Protein AF-A0AAE4D5Y0-F1 (afdb_monomer)

Radius of gyration: 18.52 Å; Cα contacts (8 Å, |Δi|>4): 94; chains: 1; bounding box: 47×42×51 Å

Nearest PDB structures (foldseek):
  7sp4-assembly1_h  TM=2.847E-01  e=8.295E+00  Lederbergvirus Sf6

Foldseek 3Di:
DDPVVVVVVVVVVVVCVPPDDPPDDDPDCPDPPVVVVLVVLLVVLLVVLVVLQVVVWDFDDDDDDDDDDDGPILDAPQQSLVSSLVLLCVVPVVSSVVSVVVVVVVCVVVPTDPSNVVSHDHGDCVVVVDDPVD

pLDDT: mean 76.6, std 18.94, range [42.09, 97.06]

Mean predicted aligned error: 12.88 Å

Secondary structure (DSSP, 8-state):
--HHHHHHHHHHHHHHTTS--TT-----TTS-HHHHHHHHHHHHHHHHHHHHHHHT---PPPPS--SS--------HHHHHHHHHHHHHHH-HHHHHHHHHHHHHHHHHSPPPHHHHHT------GGGT--TT-

Solvent-accessible surface area (backbone atoms only — not comparable to full-atom values): 8112 Å² total; per-residue (Å²): 138,54,75,68,54,52,54,52,49,50,54,52,52,59,64,44,76,78,52,91,64,97,77,68,82,72,74,76,81,86,57,56,76,66,55,57,50,48,53,53,49,50,56,50,43,43,50,52,21,49,51,58,46,55,73,70,48,56,79,71,82,80,77,87,87,70,99,66,93,72,84,70,60,54,62,25,72,60,22,26,49,55,38,25,29,44,56,37,28,72,77,37,60,66,53,13,51,54,43,49,52,53,50,52,55,48,39,70,77,54,61,76,51,74,63,26,60,72,40,46,52,87,68,88,45,54,96,78,73,39,58,98,88,106

Sequence (134 aa):
MTGAEAQVALRRALARLGQPDPGISVPDPLEAPEDWLFETLCALTRTMAQEAEATTRQTWPRRFGKHRPTIDDDYSRRTWIEAHERLMAHLRQDWGARLHHHYKEMLARYPLTPQERANARRLGLSTFGLTADD

Structure (mmCIF, N/CA/C/O backbone):
data_AF-A0AAE4D5Y0-F1
#
_entry.id   AF-A0AAE4D5Y0-F1
#
loop_
_atom_site.group_PDB
_atom_site.id
_atom_site.type_symbol
_atom_site.label_atom_id
_atom_site.label_alt_id
_atom_site.label_comp_id
_atom_site.label_asym_id
_atom_site.label_entity_id
_atom_site.label_seq_id
_atom_site.pdbx_PDB_ins_code
_atom_site.Cartn_x
_atom_site.Cartn_y
_atom_site.Cartn_z
_atom_site.occupancy
_atom_site.B_iso_or_equiv
_atom_site.auth_seq_id
_atom_site.auth_comp_id
_atom_site.auth_asym_id
_atom_site.auth_atom_id
_atom_site.pdbx_PDB_model_num
ATOM 1 N N . MET A 1 1 ? 13.268 14.269 5.294 1.00 48.56 1 MET A N 1
ATOM 2 C CA . MET A 1 1 ? 12.730 13.676 6.528 1.00 48.56 1 MET A CA 1
ATOM 3 C C . MET A 1 1 ? 13.369 12.315 6.708 1.00 48.56 1 MET A C 1
ATOM 5 O O . MET A 1 1 ? 13.300 11.510 5.789 1.00 48.56 1 MET A O 1
ATOM 9 N N . THR A 1 2 ? 14.063 12.088 7.815 1.00 56.31 2 THR A N 1
ATOM 10 C CA . THR A 1 2 ? 14.683 10.789 8.127 1.00 56.31 2 THR A CA 1
ATOM 11 C C . THR A 1 2 ? 13.690 9.884 8.869 1.00 56.31 2 THR A C 1
ATOM 13 O O . THR A 1 2 ? 12.731 10.370 9.468 1.00 56.31 2 THR A O 1
ATOM 16 N N . GLY A 1 3 ? 13.898 8.562 8.865 1.00 48.59 3 GLY A N 1
ATOM 17 C CA . GLY A 1 3 ? 12.992 7.616 9.544 1.00 48.59 3 GLY A CA 1
ATOM 18 C C . GLY A 1 3 ? 12.825 7.883 11.050 1.00 48.59 3 GLY A C 1
ATOM 19 O O . GLY A 1 3 ? 11.751 7.669 11.608 1.00 48.59 3 GLY A O 1
ATOM 20 N N . ALA A 1 4 ? 13.851 8.445 11.697 1.00 51.00 4 ALA A N 1
ATOM 21 C CA . ALA A 1 4 ? 13.790 8.861 13.096 1.00 51.00 4 ALA A CA 1
ATOM 22 C C . ALA A 1 4 ? 12.851 10.064 13.312 1.00 51.00 4 ALA A C 1
ATOM 24 O O . ALA A 1 4 ? 12.114 10.111 14.297 1.00 51.00 4 ALA A O 1
ATOM 25 N N . GLU A 1 5 ? 12.818 11.011 12.371 1.00 46.66 5 GLU A N 1
ATOM 26 C CA . GLU A 1 5 ? 11.919 12.171 12.423 1.00 46.66 5 GLU A CA 1
ATOM 27 C C . GLU A 1 5 ? 10.455 11.752 12.249 1.00 46.66 5 GLU A C 1
ATOM 29 O O . GLU A 1 5 ? 9.587 12.255 12.963 1.00 46.66 5 GLU A O 1
ATOM 34 N N . ALA A 1 6 ? 10.184 10.776 11.376 1.00 49.19 6 ALA A N 1
ATOM 35 C CA . ALA A 1 6 ? 8.845 10.218 11.182 1.00 49.19 6 ALA A CA 1
ATOM 36 C C . ALA A 1 6 ? 8.331 9.496 12.440 1.00 49.19 6 ALA A C 1
ATOM 38 O O . ALA A 1 6 ? 7.179 9.668 12.835 1.00 49.19 6 ALA A O 1
ATOM 39 N N . GLN A 1 7 ? 9.198 8.746 13.127 1.00 48.28 7 GLN A N 1
ATOM 40 C CA . GLN A 1 7 ? 8.829 8.019 14.343 1.00 48.28 7 GLN A CA 1
ATOM 41 C C . GLN A 1 7 ? 8.554 8.963 15.528 1.00 48.28 7 GLN A C 1
ATOM 43 O O . GLN A 1 7 ? 7.636 8.732 16.320 1.00 48.28 7 GLN A O 1
ATOM 48 N N . VAL A 1 8 ? 9.311 10.061 15.633 1.00 59.94 8 VAL A N 1
ATOM 49 C CA . VAL A 1 8 ? 9.068 11.125 16.621 1.00 59.94 8 VAL A CA 1
ATOM 50 C C . VAL A 1 8 ? 7.788 11.898 16.295 1.00 59.94 8 VAL A C 1
ATOM 52 O O . VAL A 1 8 ? 7.016 12.208 17.206 1.00 59.94 8 VAL A O 1
ATOM 55 N N . ALA A 1 9 ? 7.527 12.173 15.015 1.00 56.44 9 ALA A N 1
ATOM 56 C CA . ALA A 1 9 ? 6.297 12.820 14.569 1.00 56.44 9 ALA A CA 1
ATOM 57 C C . ALA A 1 9 ? 5.062 11.956 14.866 1.00 56.44 9 ALA A C 1
ATOM 59 O O . ALA A 1 9 ? 4.091 12.464 15.424 1.00 56.44 9 ALA A O 1
ATOM 60 N N . LEU A 1 10 ? 5.132 10.647 14.604 1.00 53.88 10 LEU A N 1
ATOM 61 C CA . LEU A 1 10 ? 4.059 9.695 14.894 1.00 53.88 10 LEU A CA 1
ATOM 62 C C . LEU A 1 10 ? 3.780 9.592 16.399 1.00 53.88 10 LEU A C 1
ATOM 64 O O . LEU A 1 10 ? 2.632 9.700 16.821 1.00 53.88 10 LEU A O 1
ATOM 68 N N . ARG A 1 11 ? 4.821 9.472 17.237 1.00 61.41 11 ARG A N 1
ATOM 69 C CA . ARG A 1 11 ? 4.656 9.466 18.704 1.00 61.41 11 ARG A CA 1
ATOM 70 C C . ARG A 1 11 ? 4.030 10.758 19.226 1.00 61.41 11 ARG A C 1
ATOM 72 O O . ARG A 1 11 ? 3.180 10.703 20.109 1.00 61.41 11 ARG A O 1
ATOM 79 N N . ARG A 1 12 ? 4.419 11.916 18.683 1.00 60.31 12 ARG A N 1
ATOM 80 C CA . ARG A 1 12 ? 3.820 13.211 19.047 1.00 60.31 12 ARG A CA 1
ATOM 81 C C . ARG A 1 12 ? 2.373 13.341 18.573 1.00 60.31 12 ARG A C 1
ATOM 83 O O . ARG A 1 12 ? 1.565 13.894 19.310 1.00 60.31 12 ARG A O 1
ATOM 90 N N . ALA A 1 13 ? 2.041 12.835 17.388 1.00 55.84 13 ALA A N 1
ATOM 91 C CA . ALA A 1 13 ? 0.671 12.824 16.880 1.00 55.84 13 ALA A CA 1
ATOM 92 C C . ALA A 1 13 ? -0.240 11.937 17.746 1.00 55.84 13 ALA A C 1
ATOM 94 O O . ALA A 1 13 ? -1.310 12.376 18.161 1.00 55.84 13 ALA A O 1
ATOM 95 N N . LEU A 1 14 ? 0.233 10.745 18.124 1.00 62.47 14 LEU A N 1
ATOM 96 C CA . LEU A 1 14 ? -0.475 9.835 19.029 1.00 62.47 14 LEU A CA 1
ATOM 97 C C . LEU A 1 14 ? -0.635 10.412 20.445 1.00 62.47 14 LEU A C 1
ATOM 99 O O . LEU A 1 14 ? -1.687 10.254 21.051 1.00 62.47 14 LEU A O 1
ATOM 103 N N . ALA A 1 15 ? 0.366 11.135 20.958 1.00 60.72 15 ALA A N 1
ATOM 104 C CA . ALA A 1 15 ? 0.268 11.807 22.256 1.00 60.72 15 ALA A CA 1
ATOM 105 C C . ALA A 1 15 ? -0.739 12.976 22.263 1.00 60.72 15 ALA A C 1
ATOM 107 O O . ALA A 1 15 ? -1.293 13.299 23.311 1.00 60.72 15 ALA A O 1
ATOM 108 N N . ARG A 1 16 ? -0.990 13.606 21.106 1.00 57.75 16 ARG A N 1
ATOM 109 C CA . ARG A 1 16 ? -1.969 14.699 20.951 1.00 57.75 16 ARG A CA 1
ATOM 110 C C . ARG A 1 16 ? -3.399 14.208 20.749 1.00 57.75 16 ARG A C 1
ATOM 112 O O . ARG A 1 16 ? -4.322 14.908 21.138 1.00 57.75 16 ARG A O 1
ATOM 119 N N . LEU A 1 17 ? -3.590 12.994 20.232 1.00 57.06 17 LEU A N 1
ATOM 120 C CA . LEU A 1 17 ? -4.911 12.366 20.084 1.00 57.06 17 LEU A CA 1
ATOM 121 C C . LEU A 1 17 ? -5.677 12.203 21.416 1.00 57.06 17 LEU A C 1
ATOM 123 O O . LEU A 1 17 ? -6.883 11.986 21.391 1.00 57.06 17 LEU A O 1
ATOM 127 N N . GLY A 1 18 ? -5.007 12.335 22.569 1.00 48.88 18 GLY A N 1
ATOM 128 C CA . GLY A 1 18 ? -5.624 12.294 23.902 1.00 48.88 18 GLY A CA 1
ATOM 129 C C . GLY A 1 18 ? -5.860 13.653 24.579 1.00 48.88 18 GLY A C 1
ATOM 130 O O . GLY A 1 18 ? -6.237 13.669 25.750 1.00 48.88 18 GLY A O 1
ATOM 131 N N . GLN A 1 19 ? -5.601 14.784 23.914 1.00 50.56 19 GLN A N 1
ATOM 132 C CA . GLN A 1 19 ? -5.794 16.124 24.486 1.00 50.56 19 GLN A CA 1
ATOM 133 C C . GLN A 1 19 ? -6.517 17.025 23.471 1.00 50.56 19 GLN A C 1
ATOM 135 O O . GLN A 1 19 ? -5.959 17.287 22.406 1.00 50.56 19 GLN A O 1
ATOM 140 N N . PRO A 1 20 ? -7.739 17.508 23.762 1.00 44.72 20 PRO A N 1
ATOM 141 C CA . PRO A 1 20 ? -8.421 18.442 22.874 1.00 44.72 20 PRO A CA 1
ATOM 142 C C . PRO A 1 20 ? -7.671 19.785 22.852 1.00 44.72 20 PRO A C 1
ATOM 144 O O . PRO A 1 20 ? -7.565 20.465 23.871 1.00 44.72 20 PRO A O 1
ATOM 147 N N . ASP A 1 21 ? -7.131 20.150 21.688 1.00 46.28 21 ASP A N 1
ATOM 148 C CA . ASP A 1 21 ? -6.438 21.421 21.439 1.00 46.28 21 ASP A CA 1
ATOM 149 C C . ASP A 1 21 ? -7.487 22.534 21.199 1.00 46.28 21 ASP A C 1
ATOM 151 O O . ASP A 1 21 ? -8.317 22.387 20.296 1.00 46.28 21 ASP A O 1
ATOM 155 N N . PRO A 1 22 ? -7.510 23.640 21.971 1.00 45.16 22 PRO A N 1
ATOM 156 C CA . PRO A 1 22 ? -8.627 24.597 21.984 1.00 45.16 22 PRO A CA 1
ATOM 157 C C . PRO A 1 22 ? -8.733 25.530 20.759 1.00 45.16 22 PRO A C 1
ATOM 159 O O . PRO A 1 22 ? -9.415 26.550 20.831 1.00 45.16 22 PRO A O 1
ATOM 162 N N . GLY A 1 23 ? -8.079 25.224 19.636 1.00 48.72 23 GLY A N 1
ATOM 163 C CA . GLY A 1 23 ? -8.009 26.131 18.481 1.00 48.72 23 GLY A CA 1
ATOM 164 C C . GLY A 1 23 ? -8.263 25.510 17.109 1.00 48.72 23 GLY A C 1
ATOM 165 O O . GLY A 1 23 ? -8.323 26.245 16.126 1.00 48.72 23 GLY A O 1
ATOM 166 N N . ILE A 1 24 ? -8.421 24.188 17.010 1.00 43.19 24 ILE A N 1
ATOM 167 C CA . ILE A 1 24 ? -8.718 23.529 15.734 1.00 43.19 24 ILE A CA 1
ATOM 168 C C . ILE A 1 24 ? -10.228 23.334 15.670 1.00 43.19 24 ILE A C 1
ATOM 170 O O . ILE A 1 24 ? -10.793 22.558 16.438 1.00 43.19 24 ILE A O 1
ATOM 174 N N . SER A 1 25 ? -10.891 24.059 14.766 1.00 42.09 25 SER A N 1
ATOM 175 C CA . SER A 1 25 ? -12.278 23.752 14.419 1.00 42.09 25 SER A CA 1
ATOM 176 C C . SER A 1 25 ? -12.311 22.324 13.886 1.00 42.09 25 SER A C 1
ATOM 178 O O . SER A 1 25 ? -11.770 22.047 12.815 1.00 42.09 25 SER A O 1
ATOM 180 N N . VAL A 1 26 ? -12.882 21.416 14.678 1.00 45.88 26 VAL A N 1
ATOM 181 C CA . VAL A 1 26 ? -13.219 20.064 14.240 1.00 45.88 26 VAL A CA 1
ATOM 182 C C . VAL A 1 26 ? -14.099 20.233 12.996 1.00 45.88 26 VAL A C 1
ATOM 184 O O . VAL A 1 26 ? -15.064 21.000 13.070 1.00 45.88 26 VAL A O 1
ATOM 187 N N . PRO A 1 27 ? -13.750 19.631 11.844 1.00 44.44 27 PRO A N 1
ATOM 188 C CA . PRO A 1 27 ? -14.618 19.671 10.674 1.00 44.44 27 PRO A CA 1
ATOM 189 C C . PRO A 1 27 ? -16.025 19.193 11.060 1.00 44.44 27 PRO A C 1
ATOM 191 O O . PRO A 1 27 ? -16.172 18.341 11.935 1.00 44.44 27 PRO A O 1
ATOM 194 N N . ASP A 1 28 ? -17.038 19.811 10.451 1.00 43.38 28 ASP A N 1
ATOM 195 C CA . ASP A 1 28 ? -18.466 19.592 10.717 1.00 43.38 28 ASP A CA 1
ATOM 196 C C . ASP A 1 28 ? -18.777 18.084 10.908 1.00 43.38 28 ASP A C 1
ATOM 198 O O . ASP A 1 28 ? -18.341 17.290 10.069 1.00 43.38 28 ASP A O 1
ATOM 202 N N . PRO A 1 29 ? -19.486 17.637 11.972 1.00 43.78 29 PRO A N 1
ATOM 203 C CA . PRO A 1 29 ? -19.569 16.226 12.371 1.00 43.78 29 PRO A CA 1
ATOM 204 C C . PRO A 1 29 ? -20.482 15.365 11.474 1.00 43.78 29 PRO A C 1
ATOM 206 O O . PRO A 1 29 ? -21.061 14.379 11.928 1.00 43.78 29 PRO A O 1
ATOM 209 N N . LEU A 1 30 ? -20.649 15.737 10.204 1.00 44.12 30 LEU A N 1
ATOM 210 C CA . LEU A 1 30 ? -21.478 15.014 9.239 1.00 44.12 30 LEU A CA 1
ATOM 211 C C . LEU A 1 30 ? -20.752 13.842 8.556 1.00 44.12 30 LEU A C 1
ATOM 213 O O . LEU A 1 30 ? -21.401 13.069 7.855 1.00 44.12 30 LEU A O 1
ATOM 217 N N . GLU A 1 31 ? -19.456 13.650 8.808 1.00 51.97 31 GLU A N 1
ATOM 218 C CA . GLU A 1 31 ? -18.753 12.391 8.537 1.00 51.97 31 GLU A CA 1
ATOM 219 C C . GLU A 1 31 ? -18.520 11.679 9.872 1.00 51.97 31 GLU A C 1
ATOM 221 O O . GLU A 1 31 ? -18.037 12.284 10.833 1.00 51.97 31 GLU A O 1
ATOM 226 N N . ALA A 1 32 ? -18.921 10.410 9.978 1.00 63.12 32 ALA A N 1
ATOM 227 C CA . ALA A 1 32 ? -18.801 9.674 11.229 1.00 63.12 32 ALA A CA 1
ATOM 228 C C . ALA A 1 32 ? -17.328 9.694 11.692 1.00 63.12 32 ALA A C 1
ATOM 230 O O . ALA A 1 32 ? -16.437 9.538 10.858 1.00 63.12 32 ALA A O 1
ATOM 231 N N . PRO A 1 33 ? -17.022 9.838 12.996 1.00 67.38 33 PRO A N 1
ATOM 232 C CA . PRO A 1 33 ? -15.639 9.885 13.495 1.00 67.38 33 PRO A CA 1
ATOM 233 C C . PRO A 1 33 ? -14.759 8.715 13.017 1.00 67.38 33 PRO A C 1
ATOM 235 O O . PRO A 1 33 ? -13.540 8.843 12.905 1.00 67.38 33 PRO A O 1
ATOM 238 N N . GLU A 1 34 ? -15.385 7.574 12.716 1.00 75.25 34 GLU A N 1
ATOM 239 C CA . GLU A 1 34 ? -14.729 6.402 12.137 1.00 75.25 34 GLU A CA 1
ATOM 240 C C . GLU A 1 34 ? -14.277 6.590 10.684 1.00 75.25 34 GLU A C 1
ATOM 242 O O . GLU A 1 34 ? -13.244 6.037 10.307 1.00 75.25 34 GLU A O 1
ATOM 247 N N . ASP A 1 35 ? -14.999 7.367 9.877 1.00 79.88 35 ASP A N 1
ATOM 248 C CA . ASP A 1 35 ? -14.653 7.615 8.477 1.00 79.88 35 ASP A CA 1
ATOM 249 C C . ASP A 1 35 ? -13.415 8.503 8.375 1.00 79.88 35 ASP A C 1
ATOM 251 O O . ASP A 1 35 ? -12.480 8.177 7.647 1.00 79.88 35 ASP A O 1
ATOM 255 N N . TRP A 1 36 ? -13.330 9.551 9.198 1.00 84.81 36 TRP A N 1
ATOM 256 C CA . TRP A 1 36 ? -12.123 10.375 9.273 1.00 84.81 36 TRP A CA 1
ATOM 257 C C . TRP A 1 36 ? -10.886 9.561 9.691 1.00 84.81 36 TRP A C 1
ATOM 259 O O . TRP A 1 36 ? -9.796 9.724 9.125 1.00 84.81 36 TRP A O 1
ATOM 269 N N . LEU A 1 37 ? -11.042 8.662 10.671 1.00 88.44 37 LEU A N 1
ATOM 270 C CA . LEU A 1 37 ? -9.954 7.799 11.126 1.00 88.44 37 LEU A CA 1
ATOM 271 C C . LEU A 1 37 ? -9.534 6.812 10.030 1.00 88.44 37 LEU A C 1
ATOM 273 O O . LEU A 1 37 ? -8.334 6.633 9.801 1.00 88.44 37 LEU A O 1
ATOM 277 N N . PHE A 1 38 ? -10.507 6.210 9.339 1.00 89.94 38 PHE A N 1
ATOM 278 C CA . PHE A 1 38 ? -10.261 5.341 8.193 1.00 89.94 38 PHE A CA 1
ATOM 279 C C . PHE A 1 38 ? -9.467 6.074 7.112 1.00 89.94 38 PHE A C 1
ATOM 281 O O . PHE A 1 38 ? -8.418 5.580 6.708 1.00 89.94 38 PHE A O 1
ATOM 288 N N . GLU A 1 39 ? -9.909 7.257 6.679 1.00 88.31 39 GLU A N 1
ATOM 289 C CA . GLU A 1 39 ? -9.243 8.018 5.615 1.00 88.31 39 GLU A CA 1
ATOM 290 C C . GLU A 1 39 ? -7.816 8.421 6.010 1.00 88.31 39 GLU A C 1
ATOM 292 O O . GLU A 1 39 ? -6.871 8.278 5.227 1.00 88.31 39 GLU A O 1
ATOM 297 N N . THR A 1 40 ? -7.624 8.842 7.263 1.00 91.06 40 THR A N 1
ATOM 298 C CA . THR A 1 40 ? -6.303 9.210 7.785 1.00 91.06 40 THR A CA 1
ATOM 299 C C . THR A 1 40 ? -5.347 8.014 7.782 1.00 91.06 40 THR A C 1
ATOM 301 O O . THR A 1 40 ? -4.216 8.113 7.294 1.00 91.06 40 THR A O 1
ATOM 304 N N . LEU A 1 41 ? -5.786 6.863 8.299 1.00 93.56 41 LEU A N 1
ATOM 305 C CA . LEU A 1 41 ? -4.961 5.654 8.357 1.00 93.56 41 LEU A CA 1
ATOM 306 C C . LEU A 1 41 ? -4.755 5.030 6.973 1.00 93.56 41 LEU A C 1
ATOM 308 O O . LEU A 1 41 ? -3.659 4.546 6.695 1.00 93.56 41 LEU A O 1
ATOM 312 N N . CYS A 1 42 ? -5.743 5.121 6.084 1.00 92.25 42 CYS A N 1
ATOM 313 C CA . CYS A 1 42 ? -5.648 4.734 4.678 1.00 92.25 42 CYS A CA 1
ATOM 314 C C . CYS A 1 42 ? -4.537 5.524 3.969 1.00 92.25 42 CYS A C 1
ATOM 316 O O . CYS A 1 42 ? -3.658 4.948 3.329 1.00 92.25 42 CYS A O 1
ATOM 318 N N . ALA A 1 43 ? -4.497 6.849 4.133 1.00 89.06 43 ALA A N 1
ATOM 319 C CA . ALA A 1 43 ? -3.451 7.676 3.531 1.00 89.06 43 ALA A CA 1
ATOM 320 C C . ALA A 1 43 ? -2.046 7.337 4.068 1.00 89.06 43 ALA A C 1
ATOM 322 O O . ALA A 1 43 ? -1.082 7.232 3.297 1.00 89.06 43 ALA A O 1
ATOM 323 N N . LEU A 1 44 ? -1.926 7.135 5.384 1.00 93.75 44 LEU A N 1
ATOM 324 C CA . LEU A 1 44 ? -0.659 6.785 6.031 1.00 93.75 44 LEU A CA 1
ATOM 325 C C . LEU A 1 44 ? -0.152 5.408 5.588 1.00 93.75 44 LEU A C 1
ATOM 327 O O . LEU A 1 44 ? 0.970 5.291 5.094 1.00 93.75 44 LEU A O 1
ATOM 331 N N . THR A 1 45 ? -0.980 4.372 5.714 1.00 93.06 45 THR A N 1
ATOM 332 C CA . THR A 1 45 ? -0.597 2.991 5.381 1.00 93.06 45 THR A CA 1
ATOM 333 C C . THR A 1 45 ? -0.365 2.799 3.884 1.00 93.06 45 THR A C 1
ATOM 335 O O . THR A 1 45 ? 0.545 2.060 3.503 1.00 93.06 45 THR A O 1
ATOM 338 N N . ARG A 1 46 ? -1.075 3.537 3.020 1.00 94.38 46 ARG A N 1
ATOM 339 C CA . ARG A 1 46 ? -0.761 3.618 1.587 1.00 94.38 46 ARG A CA 1
ATOM 340 C C . ARG A 1 46 ? 0.655 4.124 1.343 1.00 94.38 46 ARG A C 1
ATOM 342 O O . ARG A 1 46 ? 1.383 3.527 0.553 1.00 94.38 46 ARG A O 1
ATOM 349 N N . THR A 1 47 ? 1.041 5.215 2.004 1.00 92.25 47 THR A N 1
ATOM 350 C CA . THR A 1 47 ? 2.383 5.799 1.862 1.00 92.25 47 THR A CA 1
ATOM 351 C C . THR A 1 47 ? 3.442 4.803 2.324 1.00 92.25 47 THR A C 1
ATOM 353 O O . THR A 1 47 ? 4.385 4.525 1.588 1.00 92.25 47 THR A O 1
ATOM 356 N N . MET A 1 48 ? 3.227 4.169 3.480 1.00 90.50 48 MET A N 1
ATOM 357 C CA . MET A 1 48 ? 4.122 3.136 4.013 1.00 90.50 48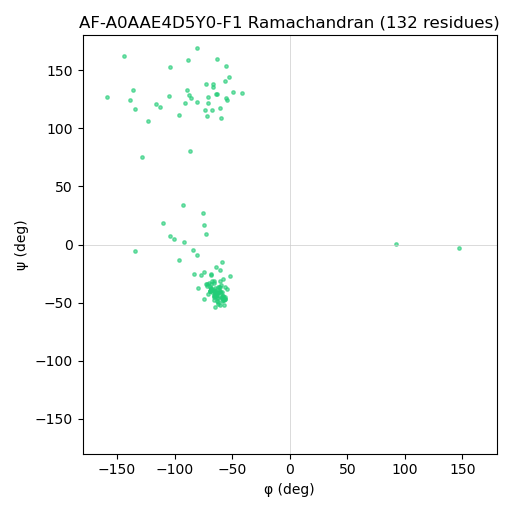 MET A CA 1
ATOM 358 C C . MET A 1 48 ? 4.290 1.956 3.048 1.00 90.50 48 MET A C 1
ATOM 360 O O . MET A 1 48 ? 5.410 1.509 2.811 1.00 90.50 48 MET A O 1
ATOM 364 N N . ALA A 1 49 ? 3.200 1.463 2.451 1.00 92.31 49 ALA A N 1
ATOM 365 C CA . ALA A 1 49 ? 3.252 0.371 1.482 1.00 92.31 49 ALA A CA 1
ATOM 366 C C . ALA A 1 49 ? 4.001 0.766 0.197 1.00 92.31 49 ALA A C 1
ATOM 368 O O . ALA A 1 49 ? 4.766 -0.028 -0.350 1.00 92.31 49 ALA A O 1
ATOM 369 N N . GLN A 1 50 ? 3.807 1.997 -0.284 1.00 92.06 50 GLN A N 1
ATOM 370 C CA . GLN A 1 50 ? 4.499 2.511 -1.468 1.00 92.06 50 GLN A CA 1
ATOM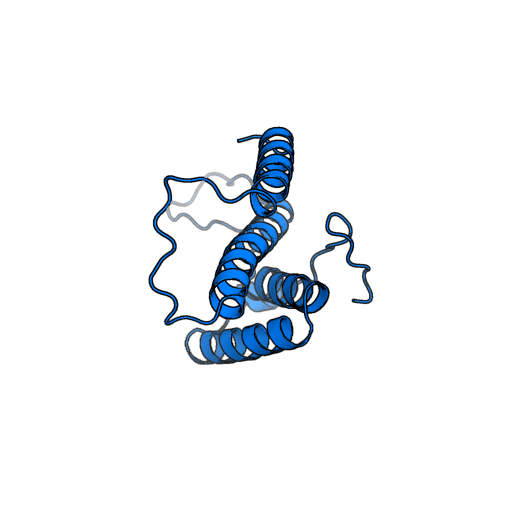 371 C C . GLN A 1 50 ? 5.996 2.717 -1.223 1.00 92.06 50 GLN A C 1
ATOM 373 O O . GLN A 1 50 ? 6.802 2.409 -2.103 1.00 92.06 50 GLN A O 1
ATOM 378 N N . GLU A 1 51 ? 6.370 3.203 -0.039 1.00 90.62 51 GLU A N 1
ATOM 379 C CA . GLU A 1 51 ? 7.764 3.322 0.389 1.00 90.62 51 GLU A CA 1
ATOM 380 C C . GLU A 1 51 ? 8.414 1.945 0.542 1.00 90.62 51 GLU A C 1
ATOM 382 O O . GLU A 1 51 ? 9.507 1.729 0.022 1.00 90.62 51 GLU A O 1
ATOM 387 N N . ALA A 1 52 ? 7.724 0.989 1.169 1.00 88.81 52 ALA A N 1
ATOM 388 C CA . A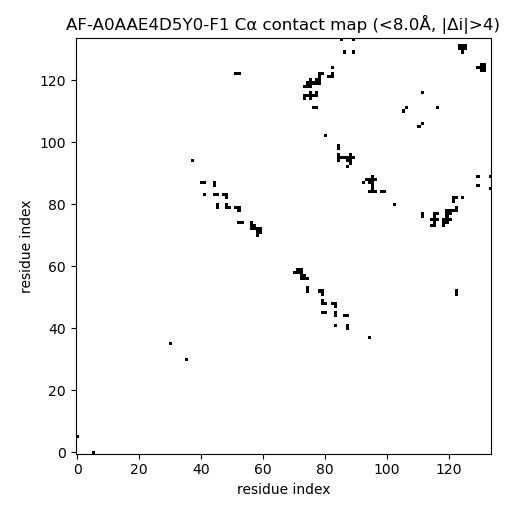LA A 1 52 ? 8.198 -0.386 1.292 1.00 88.81 52 ALA A CA 1
ATOM 389 C C . ALA A 1 52 ? 8.376 -1.063 -0.078 1.00 88.81 52 ALA A C 1
ATOM 391 O O . ALA A 1 52 ? 9.360 -1.758 -0.297 1.00 88.81 52 ALA A O 1
ATOM 392 N N . GLU A 1 53 ? 7.483 -0.820 -1.039 1.00 91.06 53 GLU A N 1
ATOM 393 C CA . GLU A 1 53 ? 7.704 -1.273 -2.415 1.00 91.06 53 GLU A CA 1
ATOM 394 C C . GLU A 1 53 ? 8.917 -0.576 -3.037 1.00 91.06 53 GLU A C 1
ATOM 396 O O . GLU A 1 53 ? 9.724 -1.218 -3.705 1.00 91.06 53 GLU A O 1
ATOM 401 N N . ALA A 1 54 ? 9.081 0.731 -2.816 1.00 88.75 54 ALA A N 1
ATOM 402 C CA . ALA A 1 54 ? 10.192 1.499 -3.367 1.00 88.75 54 ALA A CA 1
ATOM 403 C C . ALA A 1 54 ? 11.565 1.007 -2.891 1.00 88.75 54 ALA A C 1
ATOM 405 O O . ALA A 1 54 ? 12.493 0.984 -3.695 1.00 88.75 54 ALA A O 1
ATOM 406 N N . THR A 1 55 ? 11.698 0.567 -1.636 1.00 85.94 55 THR A N 1
ATOM 407 C CA . THR A 1 55 ? 12.966 0.014 -1.124 1.00 85.94 55 THR A CA 1
ATOM 408 C C . THR A 1 55 ? 13.332 -1.323 -1.759 1.00 85.94 55 THR A C 1
ATOM 410 O O . THR A 1 55 ? 14.513 -1.652 -1.841 1.00 85.94 55 THR A O 1
ATOM 413 N N . THR A 1 56 ? 12.344 -2.082 -2.239 1.00 82.81 56 THR A N 1
ATOM 414 C CA . THR A 1 56 ? 12.591 -3.344 -2.950 1.00 82.81 56 THR A CA 1
ATOM 415 C C . THR A 1 56 ? 12.978 -3.146 -4.412 1.00 82.81 56 THR A C 1
ATOM 417 O O . THR A 1 56 ? 13.401 -4.109 -5.049 1.00 82.81 56 THR A O 1
ATOM 420 N N . ARG A 1 57 ? 12.879 -1.915 -4.940 1.00 82.88 57 ARG A N 1
ATOM 421 C CA . ARG A 1 57 ? 13.136 -1.665 -6.357 1.00 82.88 57 ARG A CA 1
ATOM 422 C C . ARG A 1 57 ? 14.608 -1.802 -6.695 1.00 82.88 57 ARG A C 1
ATOM 424 O O . ARG A 1 57 ? 15.458 -1.115 -6.125 1.00 82.88 57 ARG A O 1
ATOM 431 N N . GLN A 1 58 ? 14.904 -2.617 -7.697 1.00 69.75 58 GLN A N 1
ATOM 432 C CA . GLN A 1 58 ? 16.232 -2.637 -8.300 1.00 69.75 58 GLN A CA 1
ATOM 433 C C . GLN A 1 58 ? 16.304 -1.564 -9.385 1.00 69.75 58 GLN A C 1
ATOM 435 O O . GLN A 1 58 ? 15.473 -1.517 -10.287 1.00 69.75 58 GLN A O 1
ATOM 440 N N . THR A 1 59 ? 17.305 -0.685 -9.301 1.00 64.88 59 THR A N 1
ATOM 441 C CA . THR A 1 59 ? 17.586 0.298 -10.354 1.00 64.88 59 THR A CA 1
ATOM 442 C C . THR A 1 59 ? 18.910 -0.045 -11.012 1.00 64.88 59 THR A C 1
ATOM 444 O O . THR A 1 59 ? 19.962 -0.063 -10.374 1.00 64.88 59 THR A O 1
ATOM 447 N N . TRP A 1 60 ? 18.863 -0.341 -12.307 1.00 57.03 60 TRP A N 1
ATOM 448 C CA . TRP A 1 60 ? 20.066 -0.663 -13.063 1.00 57.03 60 TRP A CA 1
ATOM 449 C C . TRP A 1 60 ? 20.707 0.617 -13.613 1.00 57.03 60 TRP A C 1
ATOM 451 O O . TRP A 1 60 ? 20.024 1.418 -14.266 1.00 57.03 60 TRP A O 1
ATOM 461 N N . PRO A 1 61 ? 22.018 0.842 -13.393 1.00 54.75 61 PRO A N 1
ATOM 462 C CA . PRO A 1 61 ? 22.712 1.960 -14.012 1.00 54.75 61 PRO A CA 1
ATOM 463 C C . PRO A 1 61 ? 22.692 1.786 -15.535 1.00 54.75 61 PRO A C 1
ATOM 465 O O . PRO A 1 61 ? 23.028 0.730 -16.074 1.00 54.75 61 PRO A O 1
ATOM 468 N N . ARG A 1 62 ? 22.274 2.841 -16.240 1.00 57.59 62 ARG A N 1
ATOM 469 C CA . ARG A 1 62 ? 22.135 2.843 -17.702 1.00 57.59 62 ARG A CA 1
ATOM 470 C C . ARG A 1 62 ? 23.448 2.441 -18.378 1.00 57.59 62 ARG A C 1
ATOM 472 O O . ARG A 1 62 ? 24.463 3.110 -18.203 1.00 57.59 62 ARG A O 1
ATOM 479 N N . ARG A 1 63 ? 23.412 1.432 -19.255 1.00 55.16 63 ARG A N 1
ATOM 480 C CA . ARG A 1 63 ? 24.443 1.290 -20.295 1.00 55.16 63 ARG A CA 1
ATOM 481 C C . ARG A 1 63 ? 24.243 2.403 -21.326 1.00 55.16 63 ARG A C 1
ATOM 483 O O . ARG A 1 63 ? 23.163 2.539 -21.897 1.00 55.16 63 ARG A O 1
ATOM 490 N N . PHE A 1 64 ? 25.279 3.215 -21.524 1.00 51.41 64 PHE A N 1
ATOM 491 C CA . PHE A 1 64 ? 25.329 4.289 -22.518 1.00 51.41 64 PHE A CA 1
ATOM 492 C C . PHE A 1 64 ? 24.887 3.789 -23.908 1.00 51.41 64 PHE A C 1
ATOM 494 O O . PHE A 1 64 ? 25.401 2.775 -24.374 1.00 51.41 64 PHE A O 1
AT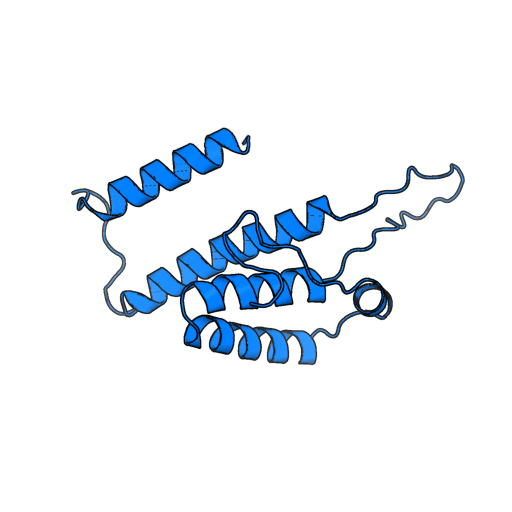OM 501 N N . GLY A 1 65 ? 23.971 4.508 -24.583 1.00 56.28 65 GLY A N 1
ATOM 502 C CA . GLY A 1 65 ? 23.800 4.349 -26.037 1.00 56.28 65 GLY A CA 1
ATOM 503 C C . GLY A 1 65 ? 22.417 4.517 -26.684 1.00 56.28 65 GLY A C 1
ATOM 504 O O . GLY A 1 65 ? 22.360 4.425 -27.906 1.00 56.28 65 GLY A O 1
ATOM 505 N N . LYS A 1 66 ? 21.299 4.762 -25.978 1.00 51.50 66 LYS A N 1
ATOM 506 C CA . LYS A 1 66 ? 19.996 4.991 -26.654 1.00 51.50 66 LYS A CA 1
ATOM 507 C C . LYS A 1 66 ? 19.193 6.154 -26.062 1.00 51.50 66 LYS A C 1
ATOM 509 O O . LYS A 1 66 ? 19.009 6.253 -24.856 1.00 51.50 66 LYS A O 1
ATOM 514 N N . HIS A 1 67 ? 18.689 7.011 -26.954 1.00 50.72 67 HIS A N 1
ATOM 515 C CA . HIS A 1 67 ? 18.021 8.295 -26.688 1.00 50.72 67 HIS A CA 1
ATOM 516 C C . HIS A 1 67 ? 16.602 8.215 -26.096 1.00 50.72 67 HIS A C 1
ATOM 518 O O . HIS A 1 67 ? 15.940 9.246 -25.984 1.00 50.72 67 HIS A O 1
ATOM 524 N N . ARG A 1 68 ? 16.112 7.036 -25.691 1.00 51.38 68 ARG A N 1
ATOM 525 C CA . ARG A 1 68 ? 14.791 6.917 -25.060 1.00 51.38 68 ARG A CA 1
ATOM 526 C C . ARG A 1 68 ? 14.942 6.427 -23.618 1.00 51.38 68 ARG A C 1
ATOM 528 O O . ARG A 1 68 ? 15.504 5.352 -23.423 1.00 51.38 68 ARG A O 1
ATOM 535 N N . PRO A 1 69 ? 14.474 7.187 -22.612 1.00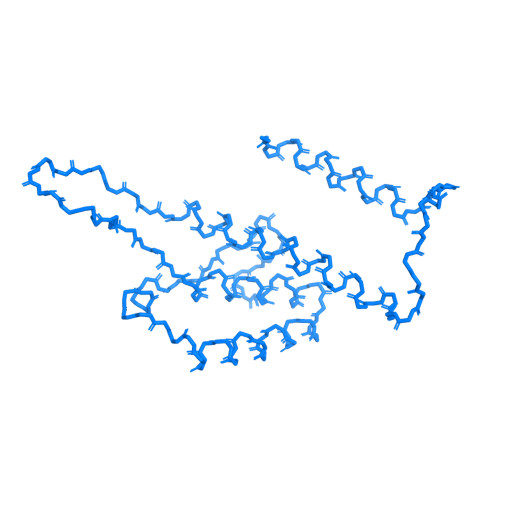 52.28 69 PRO A N 1
ATOM 536 C CA . PRO A 1 69 ? 14.453 6.728 -21.231 1.00 52.28 69 PRO A CA 1
ATOM 537 C C . PRO A 1 69 ? 13.584 5.473 -21.140 1.00 52.28 69 PRO A C 1
ATOM 539 O O . PRO A 1 69 ? 12.388 5.534 -21.408 1.00 52.28 69 PRO A O 1
ATOM 542 N N . THR A 1 70 ? 14.159 4.341 -20.759 1.00 55.16 70 THR A N 1
ATOM 543 C CA . THR A 1 70 ? 13.383 3.222 -20.220 1.00 55.16 70 THR A CA 1
ATOM 544 C C . THR A 1 70 ? 13.988 2.952 -18.855 1.00 55.16 70 THR A C 1
ATOM 546 O O . THR A 1 70 ? 15.152 2.573 -18.753 1.00 55.16 70 THR A O 1
ATOM 549 N N . ILE A 1 71 ? 13.267 3.345 -17.808 1.00 56.41 71 ILE A N 1
ATOM 550 C CA . ILE A 1 71 ? 13.593 2.942 -16.443 1.00 56.41 71 ILE A CA 1
ATOM 551 C C . ILE A 1 71 ? 13.210 1.464 -16.401 1.00 56.41 71 ILE A C 1
ATOM 553 O O . ILE A 1 71 ? 12.040 1.141 -16.577 1.00 56.41 71 ILE A O 1
ATOM 557 N N . ASP A 1 72 ? 14.205 0.587 -16.307 1.00 64.31 72 ASP A N 1
ATOM 558 C CA . ASP A 1 72 ? 13.984 -0.841 -16.092 1.00 64.31 72 ASP A CA 1
ATOM 559 C C . ASP A 1 72 ? 13.883 -1.040 -14.578 1.00 64.31 72 ASP A C 1
ATOM 561 O O . ASP A 1 72 ? 14.888 -1.287 -13.909 1.00 64.31 72 ASP A O 1
ATOM 565 N N . ASP A 1 73 ? 12.699 -0.739 -14.033 1.00 76.12 73 ASP A N 1
ATOM 566 C CA . ASP A 1 73 ? 12.357 -1.029 -12.646 1.00 76.12 73 ASP A CA 1
ATOM 567 C C . ASP A 1 73 ? 11.417 -2.237 -12.556 1.00 76.12 73 ASP A C 1
ATOM 569 O O . ASP A 1 73 ? 10.658 -2.584 -13.469 1.00 76.12 73 ASP A O 1
ATOM 573 N N . ASP A 1 74 ? 11.497 -2.916 -11.420 1.00 86.44 74 ASP A N 1
ATOM 574 C CA . ASP A 1 74 ? 10.657 -4.049 -11.062 1.00 86.44 74 ASP A CA 1
ATOM 575 C C . ASP A 1 74 ? 9.415 -3.596 -10.273 1.00 86.44 74 ASP A C 1
ATOM 577 O O . ASP A 1 74 ? 8.940 -4.290 -9.371 1.00 86.44 74 ASP A O 1
ATOM 581 N N . TYR A 1 75 ? 8.894 -2.408 -10.595 1.00 89.00 75 TYR A N 1
ATOM 582 C CA . TYR A 1 75 ? 7.723 -1.841 -9.938 1.00 89.00 75 TYR A CA 1
ATOM 583 C C . TYR A 1 75 ? 6.463 -2.654 -10.242 1.00 89.00 75 TYR A C 1
ATOM 585 O O . TYR A 1 75 ? 6.184 -3.023 -11.390 1.00 89.00 75 TYR A O 1
ATOM 593 N N . SER A 1 76 ? 5.646 -2.868 -9.213 1.00 91.88 76 SER A N 1
ATOM 594 C CA . SER A 1 76 ? 4.300 -3.398 -9.386 1.00 91.88 76 SER A CA 1
ATOM 595 C C . SER A 1 76 ? 3.292 -2.693 -8.488 1.00 91.88 76 SER A C 1
ATOM 597 O O . SER A 1 76 ? 3.399 -2.711 -7.260 1.00 91.88 76 SER A O 1
ATOM 599 N N . ARG A 1 77 ? 2.224 -2.144 -9.093 1.00 94.44 77 ARG A N 1
ATOM 600 C CA . ARG A 1 77 ? 1.065 -1.661 -8.325 1.00 94.44 77 ARG A CA 1
ATOM 601 C C . ARG A 1 77 ? 0.471 -2.745 -7.436 1.00 94.44 77 ARG A C 1
ATOM 603 O O . ARG A 1 77 ? 0.058 -2.447 -6.323 1.00 94.44 77 ARG A O 1
ATOM 610 N N . ARG A 1 78 ? 0.452 -3.994 -7.906 1.00 95.25 78 ARG A N 1
ATOM 611 C CA . ARG A 1 78 ? -0.109 -5.120 -7.151 1.00 95.25 78 ARG A CA 1
ATOM 612 C C . ARG A 1 78 ? 0.597 -5.312 -5.815 1.00 95.25 78 ARG A C 1
ATOM 614 O O . ARG A 1 78 ? -0.076 -5.530 -4.817 1.00 95.25 78 ARG A O 1
ATOM 621 N N . THR A 1 79 ? 1.920 -5.178 -5.810 1.00 95.06 79 THR A N 1
ATOM 622 C CA . THR A 1 79 ? 2.759 -5.390 -4.631 1.00 95.06 79 THR A CA 1
ATOM 623 C C . THR A 1 79 ? 2.406 -4.435 -3.487 1.00 95.06 79 THR A C 1
ATOM 625 O O . THR A 1 79 ? 2.131 -4.884 -2.374 1.00 95.06 79 THR A O 1
ATOM 628 N N . TRP A 1 80 ? 2.353 -3.120 -3.740 1.00 95.00 80 TRP A N 1
ATOM 629 C CA . TRP A 1 80 ? 2.009 -2.163 -2.678 1.00 95.00 80 TRP A CA 1
ATOM 630 C C . TRP A 1 80 ? 0.507 -2.127 -2.363 1.00 95.00 80 TRP A C 1
ATOM 632 O O . TRP A 1 80 ? 0.144 -1.821 -1.232 1.00 95.00 80 TRP A O 1
ATOM 642 N N . ILE A 1 81 ? -0.368 -2.466 -3.319 1.00 97.06 81 ILE A N 1
ATOM 643 C CA . ILE A 1 81 ? -1.815 -2.608 -3.082 1.00 97.06 81 ILE A CA 1
ATOM 644 C C . ILE A 1 81 ? -2.090 -3.730 -2.079 1.00 97.06 81 ILE A C 1
ATOM 646 O O . ILE A 1 81 ? -2.753 -3.496 -1.073 1.00 97.06 81 ILE A O 1
ATOM 650 N N . GLU A 1 82 ? -1.529 -4.919 -2.308 1.00 96.44 82 GLU A N 1
ATOM 651 C CA . GLU A 1 82 ? -1.688 -6.066 -1.407 1.00 96.44 82 GLU A CA 1
ATOM 652 C C . GLU A 1 82 ? -1.132 -5.754 -0.012 1.00 96.44 82 GLU A C 1
ATOM 654 O O . GLU A 1 82 ? -1.748 -6.068 1.006 1.00 96.44 82 GLU A O 1
ATOM 659 N N . ALA A 1 83 ? 0.018 -5.079 0.051 1.00 95.00 83 ALA A N 1
ATOM 660 C CA . ALA A 1 83 ? 0.588 -4.642 1.317 1.00 95.00 83 ALA A CA 1
ATOM 661 C C . ALA A 1 83 ? -0.309 -3.637 2.054 1.00 95.00 83 ALA A C 1
ATOM 663 O O . ALA A 1 83 ? -0.474 -3.747 3.266 1.00 95.00 83 ALA A O 1
ATOM 664 N N . HIS A 1 84 ? -0.910 -2.686 1.340 1.00 96.81 84 HIS A N 1
ATOM 665 C CA . HIS A 1 84 ? -1.826 -1.714 1.927 1.00 96.81 84 HIS A CA 1
ATOM 666 C C . HIS A 1 84 ? -3.099 -2.381 2.466 1.00 96.81 84 HIS A C 1
ATOM 668 O O . HIS A 1 84 ? -3.507 -2.093 3.591 1.00 96.81 84 HIS A O 1
ATOM 674 N N . GLU A 1 85 ? -3.678 -3.323 1.714 1.00 96.81 85 GLU A N 1
ATOM 675 C CA . GLU A 1 85 ? -4.817 -4.130 2.169 1.00 96.81 85 GLU A CA 1
ATOM 676 C C . GLU A 1 85 ? -4.489 -4.870 3.470 1.00 96.81 85 GLU A C 1
ATOM 678 O O . GLU A 1 85 ? -5.262 -4.793 4.423 1.00 96.81 85 GLU A O 1
ATOM 683 N N . ARG A 1 86 ? -3.319 -5.520 3.548 1.00 95.25 86 ARG A N 1
ATOM 684 C CA . ARG A 1 86 ? -2.861 -6.238 4.751 1.00 95.25 86 ARG A CA 1
ATOM 685 C C . ARG A 1 86 ? -2.630 -5.304 5.939 1.00 95.25 86 ARG A C 1
ATOM 687 O O . ARG A 1 86 ? -3.079 -5.610 7.039 1.00 95.25 86 ARG A O 1
ATOM 694 N N . LEU A 1 87 ? -1.985 -4.153 5.729 1.00 93.94 87 LEU A N 1
ATOM 695 C CA . LEU A 1 87 ? -1.768 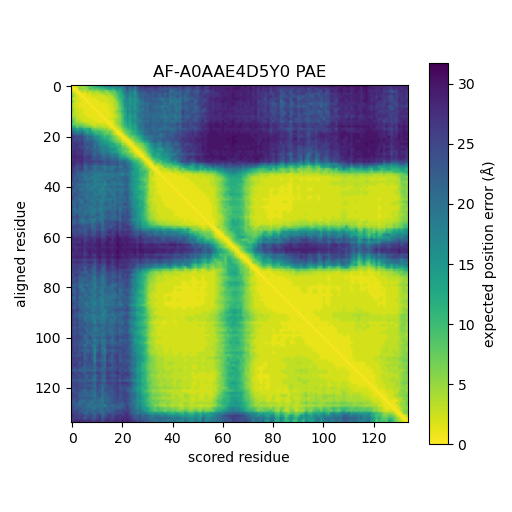-3.155 6.787 1.00 93.94 87 LEU A CA 1
ATOM 696 C C . LEU A 1 87 ? -3.094 -2.666 7.378 1.00 93.94 87 LEU A C 1
ATOM 698 O O . LEU A 1 87 ? -3.242 -2.614 8.596 1.00 93.94 87 LEU A O 1
ATOM 702 N N . MET A 1 88 ? -4.071 -2.343 6.531 1.00 94.25 88 MET A N 1
ATOM 703 C CA . MET A 1 88 ? -5.382 -1.899 7.002 1.00 94.25 88 MET A CA 1
ATOM 704 C C . MET A 1 88 ? -6.198 -3.043 7.606 1.00 94.25 88 MET A C 1
ATOM 706 O O . MET A 1 88 ? -6.859 -2.818 8.614 1.00 94.25 88 MET A O 1
ATOM 710 N N . ALA A 1 89 ? -6.102 -4.267 7.073 1.00 92.88 89 ALA A N 1
ATOM 711 C CA . ALA A 1 89 ? -6.730 -5.455 7.655 1.00 92.88 89 ALA A CA 1
ATOM 712 C C . ALA A 1 89 ? -6.199 -5.773 9.061 1.00 92.88 89 ALA A C 1
ATOM 714 O O . ALA A 1 89 ? -6.972 -6.176 9.927 1.00 92.88 89 ALA A O 1
ATOM 715 N N . HIS A 1 90 ? -4.901 -5.553 9.293 1.00 90.81 90 HIS A N 1
ATOM 716 C CA . HIS A 1 90 ? -4.269 -5.717 10.602 1.00 90.81 90 HIS A CA 1
ATOM 717 C C . HIS A 1 90 ? -4.789 -4.707 11.635 1.00 90.81 90 HIS A C 1
ATOM 719 O O . HIS A 1 90 ? -4.903 -5.034 12.813 1.00 90.81 90 HIS A O 1
ATOM 725 N N . LEU A 1 91 ? -5.141 -3.491 11.200 1.00 89.62 91 LEU A N 1
ATOM 726 C CA . LEU A 1 91 ? -5.801 -2.498 12.053 1.00 89.62 91 LEU A CA 1
ATOM 727 C C . LEU A 1 91 ? -7.274 -2.857 12.291 1.00 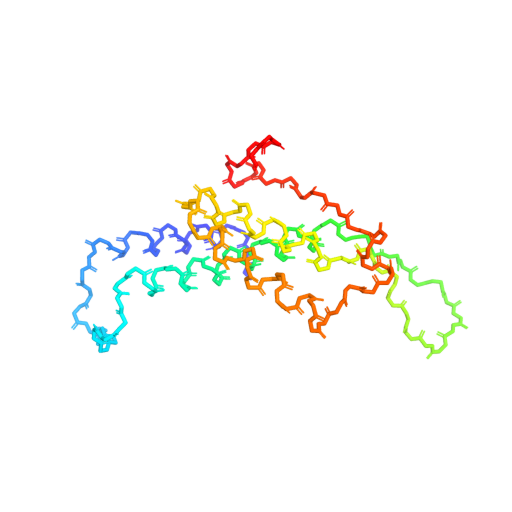89.62 91 LEU A C 1
ATOM 729 O O . LEU A 1 91 ? -7.755 -2.797 13.422 1.00 89.62 91 LEU A O 1
ATOM 733 N N . ARG A 1 92 ? -7.993 -3.218 11.220 1.00 90.94 92 ARG A N 1
ATOM 734 C CA . ARG A 1 92 ? -9.390 -3.663 11.255 1.00 90.94 92 ARG A CA 1
ATOM 735 C C . ARG A 1 92 ? -9.726 -4.466 9.999 1.00 90.94 92 ARG A C 1
ATOM 737 O O . ARG A 1 92 ? -9.557 -3.994 8.876 1.00 90.94 92 ARG A O 1
ATOM 744 N N . GLN A 1 93 ? -10.259 -5.673 10.165 1.00 87.94 93 GLN A N 1
ATOM 745 C CA . GLN A 1 93 ? -10.513 -6.578 9.037 1.00 87.94 93 GLN A CA 1
ATOM 746 C C . GLN A 1 93 ? -11.499 -6.000 8.000 1.00 87.94 93 GLN A C 1
ATOM 748 O O . GLN A 1 93 ? -11.314 -6.183 6.795 1.00 87.94 93 GLN A O 1
ATOM 753 N N . ASP A 1 94 ? -12.524 -5.265 8.442 1.00 91.62 94 ASP A N 1
ATOM 754 C CA . ASP A 1 94 ? -13.498 -4.603 7.564 1.00 91.62 94 ASP A CA 1
ATOM 755 C C . ASP A 1 94 ? -12.860 -3.494 6.713 1.00 91.62 94 ASP A C 1
ATOM 757 O O . ASP A 1 94 ? -13.253 -3.289 5.564 1.00 91.62 94 ASP A O 1
ATOM 761 N N . TRP A 1 95 ? -11.832 -2.819 7.227 1.00 92.69 95 TRP A N 1
ATOM 762 C CA . TRP A 1 95 ? -11.083 -1.814 6.474 1.00 92.69 95 TRP A CA 1
ATOM 763 C C . TRP A 1 95 ? -10.256 -2.428 5.348 1.00 92.69 95 TRP A C 1
ATOM 765 O O . TRP A 1 95 ? -10.242 -1.896 4.236 1.00 92.69 95 TRP A O 1
ATOM 775 N N . GLY A 1 96 ? -9.635 -3.581 5.607 1.00 91.69 96 GLY A N 1
ATOM 776 C CA . GLY A 1 96 ? -8.989 -4.379 4.566 1.00 91.69 96 GLY A CA 1
ATOM 777 C C . GLY A 1 96 ? -9.970 -4.770 3.457 1.00 91.69 96 GLY A C 1
ATOM 778 O O . GLY A 1 96 ? -9.676 -4.595 2.276 1.00 91.69 96 GLY A O 1
ATOM 779 N N . ALA A 1 97 ? -11.180 -5.210 3.821 1.00 92.00 97 ALA A N 1
ATOM 780 C CA . ALA A 1 97 ? -12.221 -5.566 2.855 1.00 92.00 97 ALA A CA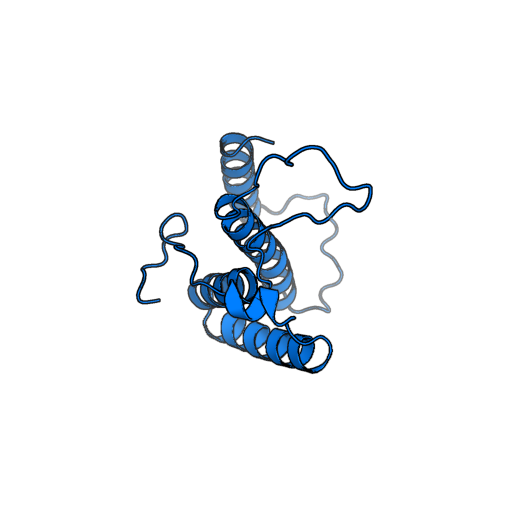 1
ATOM 781 C C . ALA A 1 97 ? -12.706 -4.363 2.020 1.00 92.00 97 ALA A C 1
ATOM 783 O O . ALA A 1 97 ? -12.890 -4.492 0.805 1.00 92.00 97 ALA A O 1
ATOM 784 N N . ARG A 1 98 ? -12.867 -3.184 2.644 1.00 94.12 98 ARG A N 1
ATOM 785 C CA . ARG A 1 98 ? -13.188 -1.924 1.942 1.00 94.12 98 ARG A CA 1
ATOM 786 C C . ARG A 1 98 ? -12.136 -1.601 0.878 1.00 94.12 98 ARG A C 1
ATOM 788 O O . ARG A 1 98 ? -12.491 -1.310 -0.265 1.00 94.12 98 ARG A O 1
ATOM 795 N N . LEU A 1 99 ? -10.852 -1.692 1.231 1.00 94.94 99 LEU A N 1
ATOM 796 C CA . LEU A 1 99 ? -9.759 -1.444 0.289 1.00 94.94 99 LEU A CA 1
ATOM 797 C C . LEU A 1 99 ? -9.671 -2.493 -0.809 1.00 94.94 99 LEU A C 1
ATOM 799 O O . LEU A 1 99 ? -9.489 -2.128 -1.967 1.00 94.94 99 LEU A O 1
ATOM 803 N N . HIS A 1 100 ? -9.859 -3.766 -0.471 1.00 95.31 100 HIS A N 1
ATOM 804 C CA . HIS A 1 100 ? -9.873 -4.838 -1.455 1.00 95.31 100 HIS A CA 1
ATOM 805 C C . HIS A 1 100 ? -10.921 -4.584 -2.544 1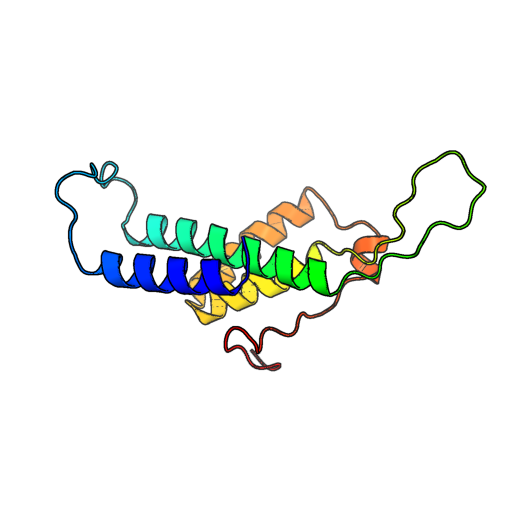.00 95.31 100 HIS A C 1
ATOM 807 O O . HIS A 1 100 ? -10.642 -4.703 -3.739 1.00 95.31 100 HIS A O 1
ATOM 813 N N . HIS A 1 101 ? -12.127 -4.169 -2.146 1.00 94.19 101 HIS A N 1
ATOM 814 C CA . HIS A 1 101 ? -13.171 -3.794 -3.092 1.00 94.19 101 HIS A CA 1
ATOM 815 C C . HIS A 1 101 ? -12.756 -2.588 -3.948 1.00 94.19 101 HIS A C 1
ATOM 817 O O . HIS A 1 101 ? -12.795 -2.670 -5.177 1.00 94.19 101 HIS A O 1
ATOM 823 N N . HIS A 1 102 ? -12.270 -1.518 -3.313 1.00 94.00 102 HIS A N 1
ATOM 824 C CA . HIS A 1 102 ? -11.801 -0.318 -4.005 1.00 94.00 102 HIS A CA 1
ATOM 825 C C . HIS A 1 102 ? -10.707 -0.623 -5.045 1.00 94.00 102 HIS A C 1
ATOM 827 O O . HIS A 1 102 ? -10.779 -0.180 -6.195 1.00 94.00 102 HIS A O 1
ATOM 833 N N . TYR A 1 103 ? -9.698 -1.417 -4.682 1.00 96.69 103 TYR A N 1
ATOM 834 C CA . TYR A 1 103 ? -8.607 -1.763 -5.587 1.00 96.69 103 TYR A CA 1
ATOM 835 C C . TYR A 1 103 ? -9.025 -2.732 -6.680 1.00 96.69 103 TYR A C 1
ATOM 837 O O . TYR A 1 103 ? -8.562 -2.592 -7.814 1.00 96.69 103 TYR A O 1
ATOM 845 N N . LYS A 1 104 ? -9.940 -3.659 -6.396 1.00 96.31 104 LYS A N 1
ATOM 846 C CA . LYS A 1 104 ? -10.541 -4.511 -7.423 1.00 96.31 104 LYS A CA 1
ATOM 847 C C . LYS A 1 104 ? -11.242 -3.675 -8.497 1.00 96.31 104 LYS A C 1
ATOM 849 O O . LYS A 1 104 ? -11.026 -3.917 -9.684 1.00 96.31 104 LYS A O 1
ATOM 854 N N . GLU A 1 105 ? -12.023 -2.669 -8.107 1.00 95.44 105 GLU A N 1
ATOM 855 C CA . GLU A 1 105 ? -12.671 -1.748 -9.050 1.00 95.44 105 GLU A CA 1
ATOM 856 C C . GLU A 1 105 ? -11.656 -0.895 -9.819 1.00 95.44 105 GLU A C 1
ATOM 858 O O . GLU A 1 105 ? -11.738 -0.762 -11.045 1.00 95.44 105 GLU A O 1
ATOM 863 N N . MET A 1 106 ? -10.655 -0.352 -9.120 1.00 94.00 106 MET A N 1
ATOM 864 C CA . MET A 1 106 ? -9.590 0.433 -9.739 1.00 94.00 106 MET A CA 1
ATOM 865 C C . MET A 1 106 ? -8.825 -0.389 -10.783 1.00 94.00 106 MET A C 1
ATOM 867 O O . MET A 1 106 ? -8.571 0.111 -11.876 1.00 94.00 106 MET A O 1
ATOM 871 N N . LEU A 1 107 ? -8.469 -1.640 -10.478 1.00 93.62 107 LEU A N 1
ATOM 872 C CA . LEU A 1 107 ? -7.733 -2.523 -11.385 1.00 93.62 107 LEU A CA 1
ATOM 873 C C . LEU A 1 107 ? -8.603 -3.064 -12.525 1.00 93.62 107 LEU A C 1
ATOM 875 O O . LEU A 1 107 ? -8.065 -3.376 -13.584 1.00 93.62 107 LEU A O 1
ATOM 879 N N . ALA A 1 108 ? -9.927 -3.126 -12.363 1.00 92.62 108 ALA A N 1
ATOM 880 C CA . ALA A 1 108 ? -10.835 -3.393 -13.477 1.00 92.62 108 ALA A CA 1
ATOM 881 C C . ALA A 1 108 ? -10.826 -2.241 -14.498 1.00 92.62 108 ALA A C 1
ATOM 883 O O . ALA A 1 108 ? -10.839 -2.483 -15.704 1.00 92.62 108 ALA A O 1
ATOM 884 N N . ARG A 1 109 ? -10.757 -0.987 -14.023 1.00 94.94 109 ARG A N 1
ATOM 885 C CA . ARG A 1 109 ? -10.692 0.211 -14.879 1.00 94.94 109 ARG A CA 1
ATOM 886 C C . ARG A 1 109 ? -9.293 0.475 -15.436 1.00 94.94 109 ARG A C 1
ATOM 888 O O . ARG A 1 109 ? -9.157 0.898 -16.580 1.00 94.94 109 ARG A O 1
ATOM 895 N N . TYR A 1 110 ? -8.263 0.221 -14.635 1.00 93.81 110 TYR A N 1
ATOM 896 C CA . TYR A 1 110 ? -6.859 0.462 -14.964 1.00 93.81 110 TYR A CA 1
ATOM 897 C C . TYR A 1 110 ? -6.027 -0.801 -14.719 1.00 93.81 110 TYR A C 1
ATOM 899 O O . TYR A 1 110 ? -5.280 -0.858 -13.729 1.00 93.81 110 TYR A O 1
ATOM 907 N N . PRO A 1 111 ? -6.137 -1.806 -15.612 1.00 93.50 111 PRO A N 1
ATOM 908 C CA . PRO A 1 111 ? -5.463 -3.085 -15.448 1.00 93.50 111 PRO A CA 1
ATOM 909 C C . PRO A 1 111 ? -3.955 -2.950 -15.258 1.00 93.50 111 PRO A C 1
ATOM 911 O O . PRO A 1 111 ? -3.317 -1.996 -15.714 1.00 93.50 111 PRO A O 1
ATOM 914 N N . LEU A 1 112 ? -3.377 -3.942 -14.586 1.00 90.81 112 LEU A N 1
ATOM 915 C CA . LEU A 1 112 ? -1.930 -4.069 -14.462 1.00 90.81 112 LEU A CA 1
ATOM 916 C C . LEU A 1 112 ? -1.313 -4.363 -15.830 1.00 90.81 112 LEU A C 1
ATOM 918 O O . LEU A 1 112 ? -1.769 -5.252 -16.563 1.00 90.81 112 LEU A O 1
ATOM 922 N N . THR A 1 113 ? -0.224 -3.671 -16.145 1.00 91.88 113 THR A N 1
ATOM 923 C CA . THR A 1 113 ? 0.579 -3.993 -17.326 1.00 91.88 113 THR A CA 1
ATOM 924 C C . THR A 1 113 ? 1.181 -5.404 -17.200 1.00 91.88 113 THR A C 1
ATOM 926 O O . THR A 1 113 ? 1.278 -5.949 -16.095 1.00 91.88 113 THR A O 1
ATOM 929 N N . PRO A 1 114 ? 1.588 -6.049 -18.309 1.00 92.06 114 PRO A N 1
ATOM 930 C CA . PRO A 1 114 ? 2.286 -7.334 -18.240 1.00 92.06 114 PRO A CA 1
ATOM 931 C C . PRO A 1 114 ? 3.532 -7.301 -17.340 1.00 92.06 114 PRO A C 1
ATOM 933 O O . PRO A 1 114 ? 3.755 -8.247 -16.592 1.00 92.06 114 PRO A O 1
ATOM 936 N N . GLN A 1 115 ? 4.286 -6.197 -17.358 1.00 88.94 115 GLN A N 1
ATOM 937 C CA . GLN A 1 115 ? 5.474 -6.001 -16.522 1.00 88.94 115 GLN A CA 1
ATOM 938 C C . GLN A 1 115 ? 5.114 -5.924 -15.033 1.00 88.94 115 GLN A C 1
ATOM 940 O O . GLN A 1 115 ? 5.667 -6.670 -14.233 1.00 88.94 115 GLN A O 1
ATOM 945 N N . GLU A 1 116 ? 4.108 -5.125 -14.662 1.00 90.81 116 GLU A N 1
ATOM 946 C CA . GLU A 1 116 ? 3.624 -5.065 -13.273 1.00 90.81 116 GLU A CA 1
ATOM 947 C C . GLU A 1 116 ? 3.123 -6.428 -12.774 1.00 90.81 116 GLU A C 1
ATOM 949 O O . GLU A 1 116 ? 3.283 -6.759 -11.601 1.00 90.81 116 GLU A O 1
ATOM 954 N N . ARG A 1 117 ? 2.508 -7.234 -13.650 1.00 93.31 117 ARG A N 1
ATOM 955 C CA . ARG A 1 117 ? 2.080 -8.598 -13.306 1.00 93.31 117 ARG A CA 1
ATOM 956 C C . ARG A 1 117 ? 3.261 -9.539 -13.091 1.00 93.31 117 ARG A C 1
ATOM 958 O O . ARG A 1 117 ? 3.197 -10.347 -12.172 1.00 93.31 117 ARG A O 1
ATOM 965 N N . ALA A 1 118 ? 4.302 -9.435 -13.914 1.00 91.31 118 ALA A N 1
ATOM 966 C CA . ALA A 1 118 ? 5.507 -10.252 -13.794 1.00 91.31 118 ALA A CA 1
ATOM 967 C C . ALA A 1 118 ? 6.323 -9.909 -12.536 1.00 91.31 118 ALA A C 1
ATOM 969 O O . ALA A 1 118 ? 6.885 -10.803 -11.914 1.00 91.31 118 ALA A O 1
ATOM 970 N N . ASN A 1 119 ? 6.331 -8.636 -12.139 1.00 91.25 119 ASN A N 1
ATOM 971 C CA . ASN A 1 119 ? 7.093 -8.138 -10.992 1.00 91.25 119 ASN A CA 1
ATOM 972 C C . ASN A 1 119 ? 6.302 -8.147 -9.672 1.00 91.25 119 ASN A C 1
ATOM 974 O O . ASN A 1 119 ? 6.790 -7.669 -8.649 1.00 91.25 119 ASN A O 1
ATOM 978 N N . ALA A 1 120 ? 5.057 -8.633 -9.684 1.00 92.50 120 ALA A N 1
ATOM 979 C CA . ALA A 1 120 ? 4.239 -8.698 -8.483 1.00 92.50 120 ALA A CA 1
ATOM 980 C C . ALA A 1 120 ? 4.856 -9.659 -7.457 1.00 92.50 120 ALA A C 1
ATOM 982 O O . ALA A 1 120 ? 5.153 -10.813 -7.766 1.00 92.50 120 ALA A O 1
ATOM 983 N N . ARG A 1 121 ? 5.004 -9.187 -6.221 1.00 92.25 121 ARG A N 1
ATOM 984 C CA . ARG A 1 121 ? 5.601 -9.923 -5.102 1.00 92.25 121 ARG A CA 1
ATOM 985 C C . ARG A 1 121 ? 4.880 -9.570 -3.806 1.00 92.25 121 ARG A C 1
ATOM 987 O O . ARG A 1 121 ? 4.204 -8.550 -3.730 1.00 92.25 121 ARG A O 1
ATOM 994 N N . ARG A 1 122 ? 5.034 -10.400 -2.776 1.00 92.81 122 ARG A N 1
ATOM 995 C CA . ARG A 1 122 ? 4.481 -10.121 -1.444 1.00 92.81 122 ARG A CA 1
ATOM 996 C C . ARG A 1 122 ? 5.516 -9.365 -0.614 1.00 92.81 122 ARG A C 1
ATOM 998 O O . ARG A 1 122 ? 6.617 -9.872 -0.408 1.00 92.81 122 ARG A O 1
ATOM 1005 N N . LEU A 1 123 ? 5.176 -8.165 -0.137 1.00 91.00 123 LEU A N 1
ATOM 1006 C CA . LEU A 1 123 ? 6.069 -7.399 0.739 1.00 91.00 123 LEU A CA 1
ATOM 1007 C C . LEU A 1 123 ? 6.140 -8.013 2.140 1.00 91.00 123 LEU A C 1
ATOM 1009 O O . LEU A 1 123 ? 5.123 -8.403 2.727 1.00 91.00 123 LEU A O 1
ATOM 1013 N N . GLY A 1 124 ? 7.357 -8.049 2.684 1.00 89.38 124 GLY A N 1
ATOM 1014 C CA . GLY A 1 124 ? 7.597 -8.323 4.095 1.00 89.38 124 GLY A CA 1
ATOM 1015 C C . GLY A 1 124 ? 7.203 -7.107 4.928 1.00 89.38 124 GLY A C 1
ATOM 1016 O O . GLY A 1 124 ? 7.803 -6.046 4.794 1.00 89.38 124 GLY A O 1
ATOM 1017 N N . LEU A 1 125 ? 6.192 -7.264 5.781 1.00 87.94 125 LEU A N 1
ATOM 1018 C CA . LEU A 1 125 ? 5.637 -6.192 6.617 1.00 87.94 125 LEU A CA 1
ATOM 1019 C C . LEU A 1 125 ? 5.955 -6.386 8.108 1.00 87.94 125 LEU A C 1
ATOM 1021 O O . LEU A 1 125 ? 5.340 -5.757 8.966 1.00 87.94 125 LEU A O 1
ATOM 1025 N N . SER A 1 126 ? 6.952 -7.218 8.421 1.00 87.56 126 SER A N 1
ATOM 1026 C CA . SER A 1 126 ? 7.368 -7.527 9.795 1.00 87.56 126 SER A CA 1
ATOM 1027 C C . SER A 1 126 ? 7.829 -6.302 10.574 1.00 87.56 126 SER A C 1
ATOM 1029 O O . SER A 1 126 ? 7.576 -6.204 11.771 1.00 87.56 126 SER A O 1
ATOM 1031 N N . THR A 1 127 ? 8.419 -5.313 9.899 1.00 84.06 127 THR A N 1
ATOM 1032 C CA . THR A 1 127 ? 8.770 -4.015 10.497 1.00 84.06 127 THR A CA 1
ATOM 1033 C C . THR A 1 127 ? 7.548 -3.259 11.036 1.00 84.06 127 THR A C 1
ATOM 1035 O O . THR A 1 127 ? 7.695 -2.416 11.918 1.00 84.06 127 THR A O 1
ATOM 1038 N N . PHE A 1 128 ? 6.348 -3.577 10.545 1.00 81.50 128 PHE A N 1
ATOM 1039 C CA . PHE A 1 128 ? 5.075 -2.994 10.971 1.00 81.50 128 PHE A CA 1
ATOM 1040 C C . PHE A 1 128 ? 4.256 -3.927 11.877 1.00 81.50 128 PHE A C 1
ATOM 1042 O O . PHE A 1 128 ? 3.121 -3.601 12.201 1.00 81.50 128 PHE A O 1
ATOM 1049 N N . GLY A 1 129 ? 4.820 -5.066 12.298 1.00 81.25 129 GLY A N 1
ATOM 1050 C CA . GLY A 1 129 ? 4.173 -6.014 13.210 1.00 81.25 129 GLY A CA 1
ATOM 1051 C C . GLY A 1 129 ? 3.376 -7.139 12.542 1.00 81.25 129 GLY A C 1
ATOM 1052 O O . GLY A 1 129 ? 2.842 -7.976 13.260 1.00 81.25 129 GLY A O 1
ATOM 1053 N N . LEU A 1 130 ? 3.328 -7.206 11.205 1.00 83.06 130 LEU A N 1
ATOM 1054 C CA . LEU A 1 130 ? 2.657 -8.294 10.483 1.00 83.06 130 LEU A CA 1
ATOM 1055 C C . LEU A 1 130 ? 3.619 -9.456 10.226 1.00 83.06 130 LEU A C 1
ATOM 1057 O O . LEU A 1 130 ? 4.735 -9.263 9.732 1.00 83.06 130 LEU A O 1
ATOM 1061 N N . THR A 1 131 ? 3.179 -10.678 10.502 1.00 77.56 131 THR A N 1
ATOM 1062 C CA . THR A 1 131 ? 3.934 -11.886 10.161 1.00 77.56 131 THR A CA 1
ATOM 1063 C C . THR A 1 131 ? 3.733 -12.263 8.688 1.00 77.56 131 THR A C 1
ATOM 1065 O O . THR A 1 131 ? 2.928 -11.669 7.969 1.00 77.56 131 THR A O 1
ATOM 1068 N N . ALA A 1 132 ? 4.523 -13.213 8.177 1.00 60.38 132 ALA A N 1
ATOM 1069 C CA . ALA A 1 132 ? 4.409 -13.652 6.782 1.00 60.38 132 ALA A CA 1
ATOM 1070 C C . ALA A 1 132 ? 3.055 -14.324 6.469 1.00 60.38 132 ALA A C 1
ATOM 1072 O O . ALA A 1 132 ? 2.673 -14.380 5.299 1.00 60.38 132 ALA A O 1
ATOM 1073 N N . ASP A 1 133 ? 2.345 -14.777 7.506 1.00 58.62 133 ASP A N 1
ATOM 1074 C CA . ASP A 1 133 ? 1.098 -15.539 7.413 1.00 58.62 133 ASP A CA 1
ATOM 1075 C C . ASP A 1 133 ? -0.166 -14.667 7.539 1.00 58.62 133 ASP A C 1
ATOM 1077 O O . ASP A 1 133 ? -1.244 -15.127 7.164 1.00 58.62 133 ASP A O 1
ATOM 1081 N N . ASP A 1 134 ? -0.026 -13.405 7.974 1.00 53.53 134 ASP A N 1
ATOM 1082 C CA . ASP A 1 134 ? -1.090 -12.379 7.995 1.00 53.53 134 ASP A CA 1
ATOM 1083 C C . ASP A 1 134 ? -1.294 -11.742 6.614 1.00 53.53 134 ASP A C 1
ATOM 1085 O O . ASP A 1 134 ? -2.442 -11.544 6.169 1.00 53.53 134 ASP A O 1
#